Protein AF-A0A8T5GUH2-F1 (afdb_m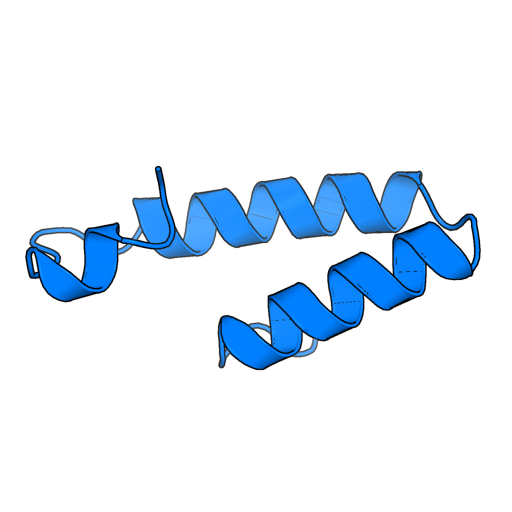onomer)

Secondary structure (DSSP, 8-state):
--STT-HHHHHHHHHHHHHTT-HHHHHHHHHHHHHHHHH--S--SGGGGGG-

Foldseek 3Di:
DPDPPDLVRLVVVLVVCVVVVVVVVNVVSVVVSVVVLVVDPPDDPVSCVVVD

Sequence (52 aa):
MFGMNDPAQTLLQLERYILDGRMEMSEVMAMQFTEMFLARKKRSTEDQIMLV

Nearest PDB structures (foldseek):
  6ypi-assembly1_A  TM=7.748E-01  e=6.518E+00  synthetic construct

Radius of gyration: 11.66 Å; Cα contacts (8 Å, |Δi|>4): 20; chains: 1; bounding box: 27×23×30 Å

Solvent-accessible surface area (backbone atoms only — not comparable to full-atom values): 3233 Å² total; per-residue (Å²): 130,89,71,73,88,38,71,69,58,41,52,56,51,38,52,48,25,54,76,69,67,38,54,71,62,28,51,56,48,52,54,51,52,51,48,57,58,66,68,53,74,90,65,54,78,76,72,47,63,85,74,115

Structure (mmCIF, N/CA/C/O backbone):
data_AF-A0A8T5GUH2-F1
#
_entry.id   AF-A0A8T5GUH2-F1
#
loop_
_atom_site.group_PDB
_atom_site.id
_atom_site.type_symbol
_atom_site.label_atom_id
_atom_site.label_alt_id
_atom_site.label_comp_id
_atom_site.label_asym_id
_atom_site.label_entity_id
_atom_site.label_seq_id
_atom_site.pdbx_PDB_ins_code
_atom_site.Cartn_x
_atom_site.Cartn_y
_atom_site.Cartn_z
_atom_site.occupancy
_atom_site.B_iso_or_equiv
_atom_site.auth_seq_id
_atom_site.auth_comp_id
_atom_site.auth_asym_id
_atom_site.auth_atom_id
_atom_site.pdbx_PDB_model_num
ATOM 1 N N . MET A 1 1 ? 1.175 14.038 0.745 1.00 54.50 1 MET A N 1
ATOM 2 C CA . MET A 1 1 ? 1.646 12.983 -0.179 1.00 54.50 1 MET A CA 1
ATOM 3 C C . MET A 1 1 ? 0.505 12.607 -1.111 1.00 54.50 1 MET A C 1
ATOM 5 O O . MET A 1 1 ? -0.635 12.618 -0.666 1.00 54.50 1 MET A O 1
ATOM 9 N N . PHE A 1 2 ? 0.788 12.366 -2.392 1.00 48.91 2 PHE A N 1
ATOM 10 C CA . PHE A 1 2 ? -0.224 12.068 -3.413 1.00 48.91 2 PHE A CA 1
ATOM 11 C C . PHE A 1 2 ? -0.976 10.751 -3.119 1.00 48.91 2 PHE A C 1
ATOM 13 O O . PHE A 1 2 ? -0.350 9.751 -2.789 1.00 48.91 2 PHE A O 1
ATOM 20 N N . GLY A 1 3 ? -2.304 10.748 -3.285 1.00 55.19 3 GLY A N 1
ATOM 21 C CA . GLY A 1 3 ? -3.088 9.547 -3.627 1.00 55.19 3 GLY A CA 1
ATOM 22 C C . GLY A 1 3 ? -3.592 8.618 -2.511 1.00 55.19 3 GLY A C 1
ATOM 23 O O . GLY A 1 3 ? -4.429 7.774 -2.802 1.00 55.19 3 GLY A O 1
ATOM 24 N N . MET A 1 4 ? -3.181 8.773 -1.249 1.00 64.56 4 MET A N 1
ATOM 25 C CA . MET A 1 4 ? -3.486 7.794 -0.181 1.00 64.56 4 MET A CA 1
ATOM 26 C C . MET A 1 4 ? -4.843 7.972 0.531 1.00 64.56 4 MET A C 1
ATOM 28 O O . MET A 1 4 ? -4.977 7.668 1.712 1.00 64.56 4 MET A O 1
ATOM 32 N N . ASN A 1 5 ? -5.867 8.477 -0.161 1.00 67.25 5 ASN A N 1
ATOM 33 C CA . ASN A 1 5 ? -7.217 8.561 0.420 1.00 67.25 5 ASN A CA 1
ATOM 34 C C . ASN A 1 5 ? -7.990 7.240 0.296 1.00 67.25 5 ASN A C 1
ATOM 36 O O . ASN A 1 5 ? -8.942 7.015 1.043 1.00 67.25 5 ASN A O 1
ATOM 40 N N . ASP A 1 6 ? -7.576 6.384 -0.640 1.00 80.44 6 ASP A N 1
ATOM 41 C CA . ASP A 1 6 ? -8.169 5.078 -0.898 1.00 80.44 6 ASP A CA 1
ATOM 42 C C . ASP A 1 6 ? -7.084 3.987 -0.794 1.00 80.44 6 ASP A C 1
ATOM 44 O O . ASP A 1 6 ? -6.113 3.996 -1.568 1.00 80.44 6 ASP A O 1
ATOM 48 N N . PRO A 1 7 ? -7.218 3.037 0.151 1.00 79.56 7 PRO A N 1
ATOM 49 C CA . PRO A 1 7 ? -6.292 1.923 0.275 1.00 79.56 7 PRO A CA 1
ATOM 50 C C . PRO A 1 7 ? -6.178 1.074 -0.999 1.00 79.56 7 PRO A C 1
ATOM 52 O O . PRO A 1 7 ? -5.082 0.632 -1.338 1.00 79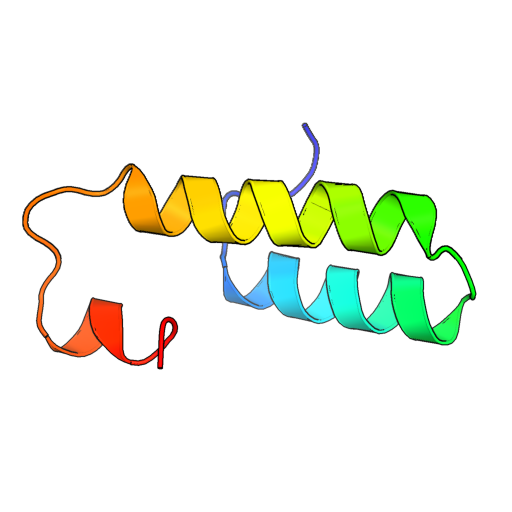.56 7 PRO A O 1
ATOM 55 N N . ALA A 1 8 ? -7.263 0.887 -1.754 1.00 83.12 8 ALA A N 1
ATOM 56 C CA . ALA A 1 8 ? -7.231 0.085 -2.978 1.00 83.12 8 ALA A CA 1
ATOM 57 C C . ALA A 1 8 ? -6.355 0.739 -4.060 1.00 83.12 8 ALA A C 1
ATOM 59 O O . ALA A 1 8 ? -5.548 0.073 -4.706 1.00 83.12 8 ALA A O 1
ATOM 60 N N . GLN A 1 9 ? -6.452 2.062 -4.211 1.00 85.00 9 GLN A N 1
ATOM 61 C CA . GLN A 1 9 ? -5.602 2.823 -5.134 1.00 85.00 9 GLN A CA 1
ATOM 62 C C . GLN A 1 9 ? -4.133 2.811 -4.707 1.00 85.00 9 GLN A C 1
ATOM 64 O O . GLN A 1 9 ? -3.240 2.749 -5.551 1.00 85.00 9 GLN A O 1
ATOM 69 N N . THR A 1 10 ? -3.879 2.837 -3.399 1.00 85.62 10 THR A N 1
ATOM 70 C CA . THR A 1 10 ? -2.513 2.799 -2.862 1.00 85.62 10 THR A CA 1
ATOM 71 C C . THR A 1 10 ? -1.853 1.447 -3.141 1.00 85.62 10 THR A C 1
ATOM 73 O O . THR A 1 10 ? -0.697 1.412 -3.555 1.00 85.62 10 THR A O 1
ATOM 76 N N . LEU A 1 11 ? -2.599 0.343 -3.016 1.00 87.56 11 LEU A N 1
ATOM 77 C CA . LEU A 1 11 ? -2.116 -0.997 -3.357 1.00 87.56 11 LEU A CA 1
ATOM 78 C C . LEU A 1 11 ? -1.783 -1.133 -4.853 1.00 87.56 11 LEU A C 1
ATOM 80 O O . LEU A 1 11 ? -0.709 -1.618 -5.200 1.00 87.56 11 LEU A O 1
ATOM 84 N N . LEU A 1 12 ? -2.655 -0.640 -5.741 1.00 91.06 12 LEU A N 1
ATOM 85 C CA . LEU A 1 12 ? -2.399 -0.636 -7.191 1.00 91.06 12 LEU A CA 1
ATOM 86 C C . LEU A 1 12 ? -1.154 0.184 -7.558 1.00 91.06 12 LEU A C 1
ATOM 88 O O . LEU A 1 12 ? -0.403 -0.169 -8.467 1.00 91.06 12 LEU A O 1
ATOM 92 N N . GLN A 1 13 ? -0.928 1.299 -6.866 1.00 90.38 13 GLN A N 1
ATOM 93 C CA . GLN A 1 13 ? 0.242 2.137 -7.102 1.00 90.38 13 GLN A CA 1
ATOM 94 C C . GLN A 1 13 ? 1.533 1.486 -6.586 1.00 90.38 13 GLN A C 1
ATOM 96 O O . GLN A 1 13 ? 2.570 1.608 -7.242 1.00 90.38 13 GLN A O 1
ATOM 101 N N . LEU A 1 14 ? 1.465 0.767 -5.463 1.00 90.88 14 LEU A N 1
ATOM 102 C CA . LEU A 1 14 ? 2.573 -0.026 -4.932 1.00 90.88 14 LEU A CA 1
ATOM 103 C C . LEU A 1 14 ? 3.001 -1.112 -5.929 1.00 90.88 14 LEU A C 1
ATOM 105 O O . LEU A 1 14 ? 4.187 -1.220 -6.239 1.00 90.88 14 LEU A O 1
ATOM 109 N N . GLU A 1 15 ? 2.041 -1.855 -6.486 1.00 92.88 15 GLU A N 1
ATOM 110 C CA . GLU A 1 15 ? 2.301 -2.881 -7.504 1.00 92.88 15 GLU A CA 1
ATOM 111 C C . GLU A 1 15 ? 3.005 -2.287 -8.732 1.00 92.88 15 GLU A C 1
ATOM 113 O O . GLU A 1 15 ? 4.019 -2.816 -9.186 1.00 92.88 15 GLU A O 1
ATOM 118 N N . ARG A 1 16 ? 2.539 -1.131 -9.223 1.00 94.44 16 ARG A N 1
ATOM 119 C CA . ARG A 1 16 ? 3.188 -0.422 -10.338 1.00 94.44 16 ARG A CA 1
ATOM 120 C C . ARG A 1 16 ? 4.632 -0.044 -10.032 1.00 94.44 16 ARG A C 1
ATOM 122 O O . ARG A 1 16 ? 5.488 -0.224 -10.886 1.00 94.44 16 ARG A O 1
ATOM 129 N N . TYR A 1 17 ? 4.928 0.451 -8.829 1.00 94.38 17 TYR A N 1
ATOM 130 C CA . TYR A 1 17 ? 6.308 0.783 -8.463 1.00 94.38 17 TYR A CA 1
ATOM 131 C C . TYR A 1 17 ? 7.223 -0.435 -8.430 1.00 94.38 17 TYR A C 1
ATOM 133 O O . TYR A 1 17 ? 8.374 -0.319 -8.844 1.00 94.38 17 TYR A O 1
ATOM 141 N N . ILE A 1 18 ? 6.719 -1.590 -7.996 1.00 93.94 18 ILE A N 1
ATOM 142 C CA . ILE A 1 18 ? 7.475 -2.845 -8.034 1.00 93.94 18 ILE A CA 1
ATOM 143 C C . ILE A 1 18 ? 7.733 -3.260 -9.488 1.00 93.94 18 ILE A C 1
ATOM 145 O O . ILE A 1 18 ? 8.875 -3.545 -9.846 1.00 93.94 18 ILE A O 1
ATOM 149 N N . LEU A 1 19 ? 6.702 -3.236 -10.340 1.00 96.69 19 LEU A N 1
ATOM 150 C CA . LEU A 1 19 ? 6.818 -3.589 -11.761 1.00 96.69 19 LEU A CA 1
ATOM 151 C C . LEU A 1 19 ? 7.759 -2.648 -12.530 1.00 96.69 19 LEU A C 1
ATOM 153 O O . LEU A 1 19 ? 8.511 -3.099 -13.390 1.00 96.69 19 LEU A O 1
ATOM 157 N N . ASP A 1 20 ? 7.770 -1.364 -12.175 1.00 96.88 20 ASP A N 1
ATOM 158 C CA . ASP A 1 20 ? 8.646 -0.344 -12.760 1.00 96.88 20 ASP A CA 1
ATOM 159 C C . ASP A 1 20 ? 10.073 -0.354 -12.165 1.00 96.88 20 ASP A C 1
ATOM 161 O O . ASP A 1 20 ? 10.898 0.487 -12.530 1.00 96.88 20 ASP A O 1
ATOM 165 N N . GLY A 1 21 ? 10.379 -1.252 -11.218 1.00 95.69 21 GLY A N 1
ATOM 166 C CA . GLY A 1 21 ? 11.689 -1.355 -10.559 1.00 95.69 21 GLY A CA 1
ATOM 167 C C . GLY A 1 21 ? 12.011 -0.218 -9.578 1.00 95.69 21 GLY A C 1
ATOM 168 O O . GLY A 1 21 ? 13.164 -0.040 -9.183 1.00 95.69 21 GLY A O 1
ATOM 169 N N . ARG A 1 22 ? 11.014 0.567 -9.157 1.00 96.25 22 ARG A N 1
ATOM 170 C CA . ARG A 1 22 ? 11.155 1.712 -8.239 1.00 96.25 22 ARG A CA 1
ATOM 171 C C . ARG A 1 22 ? 11.060 1.277 -6.773 1.00 96.25 22 ARG A C 1
ATOM 173 O O . ARG A 1 22 ? 10.164 1.706 -6.045 1.00 96.25 22 ARG A O 1
ATOM 180 N N . MET A 1 23 ? 11.998 0.438 -6.336 1.00 93.75 23 MET A N 1
ATOM 181 C CA . MET A 1 23 ? 11.941 -0.219 -5.022 1.00 93.75 23 MET A CA 1
ATOM 182 C C . MET A 1 23 ? 11.921 0.759 -3.835 1.00 93.75 23 MET A C 1
ATOM 184 O O . MET A 1 23 ? 11.116 0.573 -2.927 1.00 93.75 23 MET A O 1
ATOM 188 N N . GLU A 1 24 ? 12.697 1.845 -3.864 1.00 94.44 24 GLU A N 1
ATOM 189 C CA . GLU A 1 24 ? 12.691 2.855 -2.786 1.00 94.44 24 GLU A CA 1
ATOM 190 C C . GLU A 1 24 ? 11.309 3.504 -2.609 1.00 94.44 24 GLU A C 1
ATOM 192 O O . GLU A 1 24 ? 10.810 3.667 -1.498 1.00 94.44 24 GLU A O 1
ATOM 197 N N . MET A 1 25 ? 10.640 3.824 -3.722 1.00 92.00 25 MET A N 1
ATOM 198 C CA . MET A 1 25 ? 9.291 4.393 -3.683 1.00 92.00 25 MET A CA 1
ATOM 199 C C . MET A 1 25 ? 8.263 3.362 -3.217 1.00 92.00 25 MET A C 1
ATOM 201 O O . MET A 1 25 ? 7.305 3.725 -2.534 1.00 92.00 25 MET A O 1
ATOM 205 N N . SER A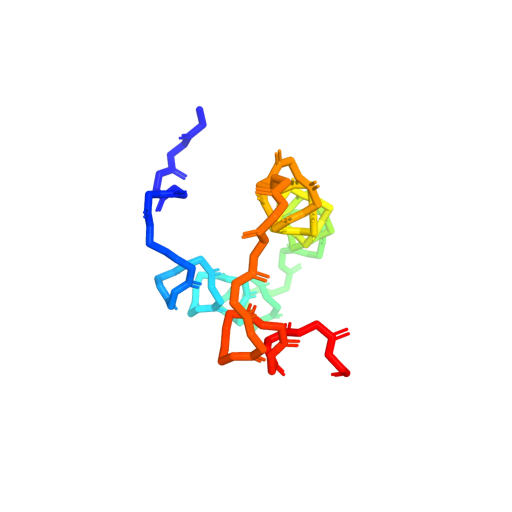 1 26 ? 8.463 2.086 -3.562 1.00 93.00 26 SER A N 1
ATOM 206 C CA . SER A 1 26 ? 7.616 0.998 -3.074 1.00 93.00 26 SER A CA 1
ATOM 207 C C . SER A 1 26 ? 7.743 0.813 -1.558 1.00 93.00 26 SER A C 1
ATOM 209 O O . SER A 1 26 ? 6.732 0.660 -0.880 1.00 93.00 26 SER A O 1
ATOM 211 N N . GLU A 1 27 ? 8.952 0.934 -1.006 1.00 92.44 27 GLU A N 1
ATOM 212 C CA . GLU A 1 27 ? 9.200 0.814 0.431 1.00 92.44 27 GLU A CA 1
ATOM 213 C C . GLU A 1 27 ? 8.541 1.960 1.203 1.00 92.44 27 GLU A C 1
ATOM 215 O O . GLU A 1 27 ? 7.750 1.717 2.118 1.00 92.44 27 GLU A O 1
ATOM 220 N N . VAL A 1 28 ? 8.770 3.206 0.774 1.00 92.25 28 VAL A N 1
ATOM 221 C CA . VAL A 1 28 ? 8.131 4.385 1.381 1.00 92.25 28 VAL A CA 1
ATOM 222 C C . VAL A 1 28 ? 6.606 4.257 1.336 1.00 92.25 28 VAL A C 1
ATOM 224 O O . VAL A 1 28 ? 5.930 4.533 2.327 1.00 92.25 28 VAL A O 1
ATOM 227 N N . MET A 1 29 ? 6.049 3.802 0.211 1.00 90.19 29 MET A N 1
ATOM 228 C CA . MET A 1 29 ? 4.605 3.630 0.066 1.00 90.19 29 MET A CA 1
ATOM 229 C C . MET A 1 29 ? 4.057 2.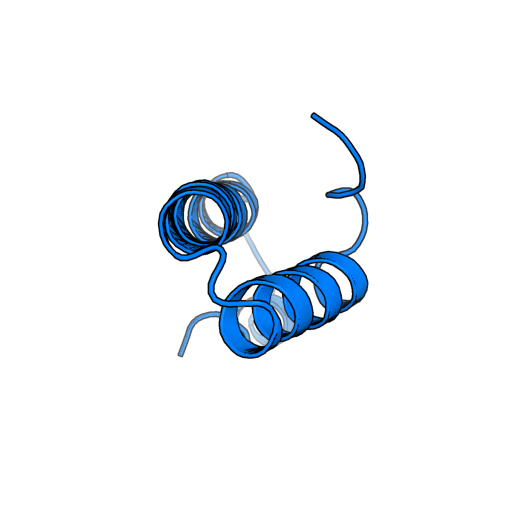503 0.951 1.00 90.19 29 MET A C 1
ATOM 231 O O . MET A 1 29 ? 3.003 2.681 1.556 1.00 90.19 29 MET A O 1
ATOM 235 N N . ALA A 1 30 ? 4.766 1.381 1.093 1.00 89.81 30 ALA A N 1
ATOM 236 C CA . ALA A 1 30 ? 4.368 0.278 1.969 1.00 89.81 30 ALA A CA 1
ATOM 237 C C . ALA A 1 30 ? 4.375 0.677 3.457 1.00 89.81 30 ALA A C 1
ATOM 239 O O . ALA A 1 30 ? 3.447 0.334 4.200 1.00 89.81 30 ALA A O 1
ATOM 240 N N . MET A 1 31 ? 5.374 1.455 3.889 1.00 90.44 31 MET A N 1
ATOM 241 C CA . MET A 1 31 ? 5.424 2.006 5.247 1.00 90.44 31 MET A CA 1
ATOM 242 C C . MET A 1 31 ? 4.213 2.900 5.521 1.00 90.44 31 MET A C 1
ATOM 244 O O . MET A 1 31 ? 3.502 2.707 6.505 1.00 90.44 31 MET A O 1
ATOM 248 N N . GLN A 1 32 ? 3.918 3.825 4.607 1.00 86.44 32 GLN A N 1
ATOM 249 C CA . GLN A 1 32 ? 2.800 4.760 4.751 1.00 86.44 32 GLN A CA 1
ATOM 250 C C . GLN A 1 32 ? 1.438 4.075 4.684 1.00 86.44 32 GLN A C 1
ATOM 252 O O . GLN A 1 32 ? 0.518 4.443 5.416 1.00 86.44 32 GLN A O 1
ATOM 257 N N . PHE A 1 33 ? 1.312 3.050 3.843 1.00 86.44 33 PHE A N 1
ATOM 258 C CA . PHE A 1 33 ? 0.127 2.206 3.783 1.00 86.44 33 PHE A CA 1
ATOM 259 C C . PHE A 1 33 ? -0.130 1.544 5.140 1.00 86.44 33 PHE A C 1
ATOM 261 O O . PHE A 1 33 ? -1.223 1.660 5.692 1.00 86.44 33 PHE A O 1
ATOM 268 N N . THR A 1 34 ? 0.905 0.948 5.733 1.00 84.50 34 THR A N 1
ATOM 269 C CA . THR A 1 34 ? 0.832 0.329 7.063 1.00 84.50 34 THR A CA 1
ATOM 270 C C . THR A 1 34 ? 0.462 1.353 8.140 1.00 84.50 34 THR A C 1
ATOM 272 O O . THR A 1 34 ? -0.445 1.114 8.940 1.00 84.50 34 THR A O 1
ATOM 275 N N . GLU A 1 35 ? 1.092 2.530 8.1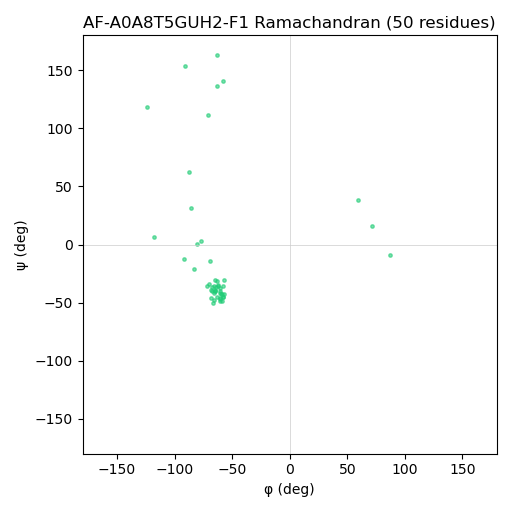37 1.00 86.00 35 GLU A N 1
ATOM 276 C CA . GLU A 1 35 ? 0.780 3.627 9.062 1.00 86.00 35 GLU A CA 1
ATOM 277 C C . GLU A 1 35 ? -0.672 4.102 8.947 1.00 86.00 35 GLU A C 1
ATOM 279 O O . GLU A 1 35 ? -1.329 4.299 9.970 1.00 86.00 35 GLU A O 1
ATOM 284 N N . MET A 1 36 ? -1.206 4.242 7.730 1.00 82.19 36 MET A N 1
ATOM 285 C CA . MET A 1 36 ? -2.592 4.658 7.488 1.00 82.19 36 MET A CA 1
ATOM 286 C C . MET A 1 36 ? -3.586 3.708 8.159 1.00 82.19 36 MET A C 1
ATOM 288 O O . MET A 1 36 ? -4.532 4.149 8.822 1.00 82.19 36 MET A O 1
ATOM 292 N N . PHE A 1 37 ? -3.368 2.401 8.022 1.00 76.62 37 PHE A N 1
ATOM 293 C CA . PHE A 1 37 ? -4.207 1.421 8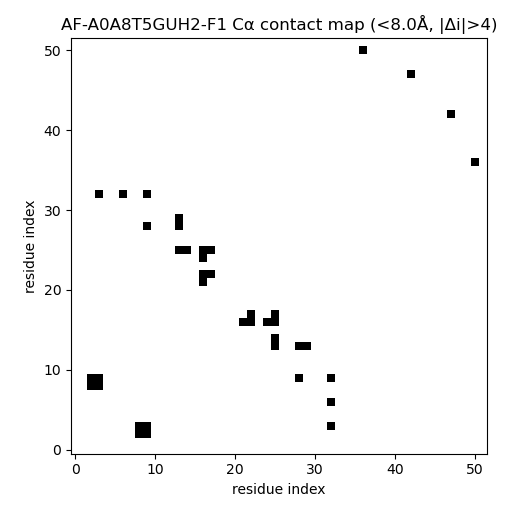.693 1.00 76.62 37 PHE A CA 1
ATOM 294 C C . PHE A 1 37 ? -4.009 1.462 10.203 1.00 76.62 37 PHE A C 1
ATOM 296 O O . PHE A 1 37 ? -4.996 1.500 10.935 1.00 76.62 37 PHE A O 1
ATOM 303 N N . LEU A 1 38 ? -2.766 1.510 10.689 1.00 79.62 38 LEU A N 1
ATOM 304 C CA . LEU A 1 38 ? -2.467 1.553 12.122 1.00 79.62 38 LEU A CA 1
ATOM 305 C C . LEU A 1 38 ? -3.031 2.803 12.819 1.00 79.62 38 LEU A C 1
ATOM 307 O O . LEU A 1 38 ? -3.498 2.703 13.957 1.00 79.62 38 LEU A O 1
ATOM 311 N N . ALA A 1 39 ? -3.059 3.949 12.136 1.00 81.06 39 ALA A N 1
ATOM 312 C CA . ALA A 1 39 ? -3.577 5.216 12.648 1.00 81.06 39 ALA A CA 1
ATOM 313 C C . ALA A 1 39 ? -5.087 5.179 12.933 1.00 81.06 39 ALA 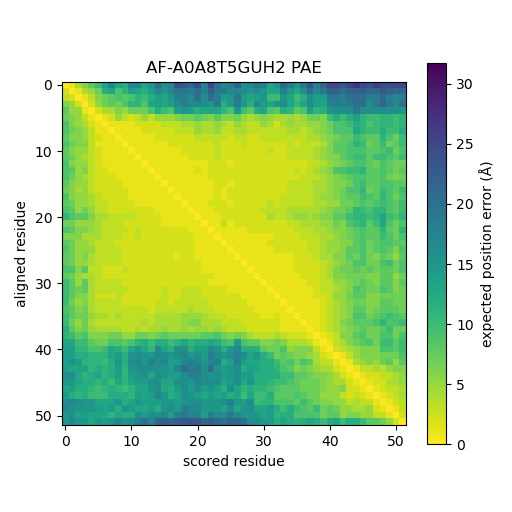A C 1
ATOM 315 O O . ALA A 1 39 ? -5.557 5.841 13.865 1.00 81.06 39 ALA A O 1
ATOM 316 N N . ARG A 1 40 ? -5.868 4.380 12.192 1.00 73.12 40 ARG A N 1
ATOM 317 C CA . ARG A 1 40 ? -7.292 4.179 12.497 1.00 73.12 40 ARG A CA 1
ATOM 318 C C . ARG A 1 40 ? -7.422 3.333 13.766 1.00 73.12 40 ARG A C 1
ATOM 320 O O . ARG A 1 40 ? -7.103 2.152 13.779 1.00 73.12 40 ARG A O 1
ATOM 327 N N . LYS A 1 41 ? -7.895 3.906 14.871 1.00 70.38 41 LYS A N 1
ATOM 328 C CA . LYS A 1 41 ? -8.212 3.145 16.099 1.00 70.38 41 LYS A CA 1
ATOM 329 C C . LYS A 1 41 ? -9.677 2.699 16.074 1.00 70.38 41 LYS A C 1
ATOM 331 O O . LYS A 1 41 ? -10.495 3.364 15.453 1.00 70.38 41 LYS A O 1
ATOM 336 N N . LYS A 1 42 ? -10.009 1.600 16.769 1.00 72.62 42 LYS A N 1
ATOM 337 C CA . LYS A 1 42 ? -11.369 1.011 16.814 1.00 72.62 42 LYS A CA 1
ATOM 338 C C . LYS A 1 42 ? -11.921 0.588 15.437 1.00 72.62 42 LYS A C 1
ATOM 340 O O . LYS A 1 42 ? -13.103 0.765 15.165 1.00 72.62 42 LYS A O 1
AT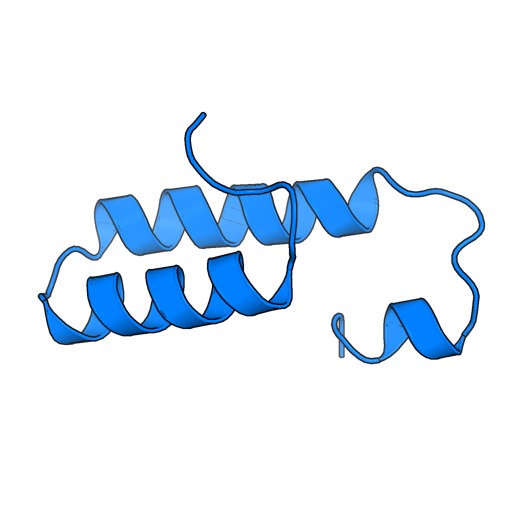OM 345 N N . ARG A 1 43 ? -11.051 0.044 14.578 1.00 71.75 43 ARG A N 1
ATOM 346 C CA . ARG A 1 43 ? -11.426 -0.567 13.291 1.00 71.75 43 ARG A CA 1
ATOM 347 C C . ARG A 1 43 ? -12.429 -1.701 13.504 1.00 71.75 43 ARG A C 1
ATOM 349 O O . ARG A 1 43 ? -12.270 -2.470 14.456 1.00 71.75 43 ARG A O 1
ATOM 356 N N . SER A 1 44 ? -13.415 -1.815 12.616 1.00 76.62 44 SER A N 1
ATOM 357 C CA . SER A 1 44 ? -14.267 -3.005 12.562 1.00 76.62 44 SER A CA 1
ATOM 358 C C . SER A 1 44 ? -13.419 -4.230 12.193 1.00 76.62 44 SER A C 1
ATOM 360 O O . SER A 1 44 ? -12.289 -4.103 11.717 1.00 76.62 44 SER A O 1
ATOM 362 N N . THR A 1 45 ? -13.937 -5.432 12.423 1.00 73.69 45 THR A N 1
ATOM 363 C CA . THR A 1 45 ? -13.241 -6.667 12.034 1.00 73.69 45 THR A CA 1
ATOM 364 C C . THR A 1 45 ? -13.057 -6.758 10.512 1.00 73.69 45 THR A C 1
ATOM 366 O O . THR A 1 45 ? -12.042 -7.268 10.051 1.00 73.69 45 THR A O 1
ATOM 369 N N . GLU A 1 46 ? -13.989 -6.199 9.733 1.00 74.31 46 GLU A N 1
ATOM 370 C CA . GLU A 1 46 ? -13.909 -6.117 8.266 1.00 74.31 46 GLU A CA 1
ATOM 371 C C . GLU A 1 46 ? -12.745 -5.232 7.798 1.00 74.31 46 GLU A C 1
ATOM 373 O O . GLU A 1 46 ? -12.020 -5.604 6.878 1.00 74.31 46 GLU A O 1
ATOM 378 N N . ASP A 1 47 ? -12.482 -4.118 8.489 1.00 65.81 47 ASP A N 1
ATOM 379 C CA . ASP A 1 47 ? -11.366 -3.213 8.177 1.00 65.81 47 ASP A CA 1
ATOM 380 C C . ASP A 1 47 ? -9.980 -3.826 8.470 1.00 65.81 47 ASP A C 1
ATOM 382 O O . ASP A 1 47 ? -8.956 -3.275 8.060 1.00 65.81 47 ASP A O 1
ATOM 386 N N . GLN A 1 48 ? -9.919 -4.937 9.216 1.00 67.69 48 GLN A N 1
ATOM 387 C CA . GLN A 1 48 ? -8.669 -5.610 9.594 1.00 67.69 48 GLN A CA 1
ATOM 388 C C . GLN A 1 48 ? -8.242 -6.709 8.617 1.00 67.69 48 GLN A C 1
ATOM 390 O O . GLN A 1 48 ? -7.094 -7.138 8.679 1.00 67.69 48 GLN A O 1
ATOM 395 N N . ILE A 1 49 ? -9.108 -7.130 7.688 1.00 71.00 49 ILE A N 1
ATOM 396 C CA . ILE A 1 49 ? -8.774 -8.151 6.676 1.00 71.00 49 ILE A CA 1
ATOM 397 C C . ILE A 1 49 ? -7.560 -7.742 5.831 1.00 71.00 49 ILE A C 1
ATOM 399 O O . ILE A 1 49 ? -6.779 -8.592 5.423 1.00 71.00 49 ILE A O 1
ATOM 403 N N . MET A 1 50 ? -7.365 -6.440 5.621 1.00 62.31 50 MET A N 1
ATOM 404 C CA . MET A 1 50 ? -6.255 -5.895 4.831 1.00 62.31 50 MET A CA 1
ATOM 405 C C . MET A 1 50 ? -4.901 -5.874 5.568 1.00 62.31 50 MET A C 1
ATOM 407 O O . MET A 1 50 ? -3.934 -5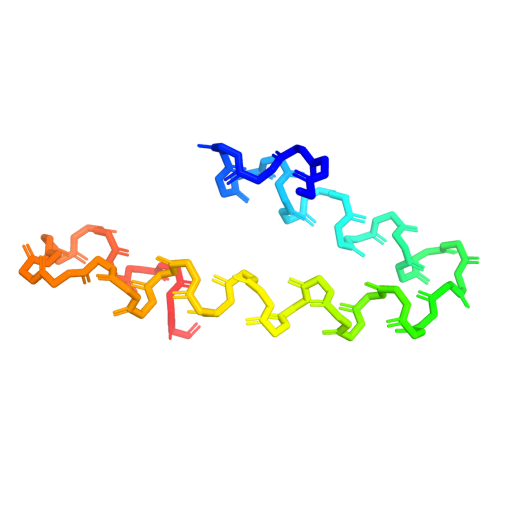.336 5.036 1.00 62.31 50 MET A O 1
ATOM 411 N N . LEU A 1 51 ? -4.830 -6.391 6.801 1.00 63.34 51 LEU A N 1
ATOM 412 C CA . LEU A 1 51 ? -3.637 -6.367 7.663 1.00 63.34 51 LEU A CA 1
ATOM 413 C C . LEU A 1 51 ? -3.102 -7.754 8.030 1.00 63.34 51 LEU A C 1
ATOM 415 O O . LEU A 1 51 ? -2.225 -7.844 8.891 1.00 63.34 51 LEU A O 1
ATOM 419 N N . VAL A 1 52 ? -3.666 -8.806 7.436 1.00 57.69 52 VAL A N 1
ATOM 420 C CA . VAL A 1 52 ? -3.289 -10.203 7.690 1.00 57.69 52 VAL A CA 1
ATOM 421 C C . VAL A 1 52 ? -2.175 -10.633 6.748 1.00 57.69 52 VAL A C 1
ATOM 423 O O . VAL A 1 52 ? -2.301 -10.356 5.535 1.00 57.69 52 VAL A O 1
#

Mean predicted aligned error: 6.64 Å

pLDDT: mean 81.09, std 12.59, range [48.91, 96.88]